Protein AF-A0A388TEY9-F1 (afdb_monomer_lite)

Organism: Termititenax aidoneus (NCBI:txid2218524)

Sequence (42 aa):
MTKQVALEAQTRDGLGKEKAKKLRGQGLIPAEFYGKGTENLH

Radius of gyration: 13.12 Å; chains: 1; bounding box: 24×36×25 Å

InterPro domains:
  IPR011035 Large ribosomal subunit protein bL25/Gln-tRNA synthetase, anti-codon-binding domain superfamily [SSF50715] (5-42)
  IPR020056 Large ribosomal subunit protein bL25/Gln-tRNA synthetase, N-terminal [G3DSA:2.40.240.10] (2-42)
  IPR029751 Large ribosomal subunit protein bL25, L25 domain [PF01386] (7-42)
  IPR029751 Large ribosomal subunit protein bL25, L25 domain [cd00495] (7-42)

Secondary structure (DSSP, 8-state):
-PPP--------S--SHHHHHHHHHTT-----B--TTS--B-

pLDDT: mean 91.64, std 5.77, range [66.19, 97.5]

Structure (mmCIF, N/CA/C/O backbone):
data_AF-A0A388TEY9-F1
#
_entry.id   AF-A0A388TEY9-F1
#
loop_
_atom_site.group_PDB
_atom_site.id
_atom_site.type_symbol
_atom_site.label_atom_id
_atom_site.label_alt_id
_atom_site.label_comp_id
_atom_site.label_asym_id
_atom_site.label_entity_id
_atom_site.label_seq_id
_atom_site.pdbx_PDB_ins_code
_atom_site.Cartn_x
_atom_site.Cartn_y
_atom_site.Cartn_z
_atom_site.occupancy
_atom_site.B_iso_or_equiv
_atom_site.auth_seq_id
_atom_site.auth_comp_id
_atom_site.auth_asym_id
_atom_site.auth_atom_id
_atom_site.pdbx_PDB_model_num
ATOM 1 N N . MET A 1 1 ? -6.748 -28.041 -13.240 1.00 66.19 1 MET A N 1
ATOM 2 C CA . MET A 1 1 ? -7.296 -26.802 -13.831 1.00 66.19 1 MET A CA 1
ATOM 3 C C . MET A 1 1 ? -6.867 -25.632 -12.969 1.00 66.19 1 MET A C 1
ATOM 5 O O . MET A 1 1 ? -7.156 -25.643 -11.779 1.00 66.19 1 MET A O 1
ATOM 9 N N . THR A 1 2 ? -6.148 -24.670 -13.534 1.00 79.50 2 THR A N 1
ATOM 10 C CA . THR A 1 2 ? -5.726 -23.454 -12.830 1.00 79.50 2 THR A CA 1
ATOM 11 C C . THR A 1 2 ? -6.860 -22.435 -12.896 1.00 79.50 2 THR A C 1
ATOM 13 O O . THR A 1 2 ? -7.377 -22.168 -13.978 1.00 79.50 2 THR A O 1
ATOM 16 N N . LYS A 1 3 ? -7.284 -21.897 -11.749 1.00 86.19 3 LYS A N 1
ATOM 17 C CA . LYS A 1 3 ? -8.263 -20.805 -11.699 1.00 86.19 3 LYS A CA 1
ATOM 18 C C . LYS A 1 3 ? -7.516 -19.479 -11.697 1.00 86.19 3 LYS A C 1
ATOM 20 O O . LYS A 1 3 ? -6.613 -19.292 -10.887 1.00 86.19 3 LYS A O 1
ATOM 25 N N . GLN A 1 4 ? -7.899 -18.581 -12.595 1.00 90.50 4 GLN A N 1
ATOM 26 C CA . GLN A 1 4 ? -7.403 -17.212 -12.605 1.00 90.50 4 GLN A CA 1
ATOM 27 C C . GLN A 1 4 ? -8.269 -16.355 -11.678 1.00 90.50 4 GLN A C 1
ATOM 29 O O . GLN A 1 4 ? -9.491 -16.493 -11.663 1.00 90.50 4 GLN A O 1
ATOM 34 N N . VAL A 1 5 ? -7.626 -15.488 -10.900 1.00 92.44 5 VAL A N 1
ATOM 35 C CA . VAL A 1 5 ? -8.271 -14.514 -10.012 1.00 92.44 5 VAL A CA 1
ATOM 36 C C . VAL A 1 5 ? -7.692 -13.130 -10.284 1.00 92.44 5 VAL A C 1
ATOM 38 O O . VAL A 1 5 ? -6.523 -13.013 -10.654 1.00 92.44 5 VAL A O 1
ATOM 41 N N . ALA A 1 6 ? -8.515 -12.098 -10.115 1.00 92.38 6 ALA A N 1
ATOM 42 C CA . ALA A 1 6 ? -8.130 -10.698 -10.242 1.00 92.38 6 ALA A CA 1
ATOM 43 C C . ALA A 1 6 ? -8.446 -9.958 -8.937 1.00 92.38 6 ALA A C 1
ATOM 45 O O . ALA A 1 6 ? -9.399 -10.309 -8.240 1.00 92.38 6 ALA A O 1
ATOM 46 N N . LEU A 1 7 ? -7.633 -8.952 -8.614 1.00 92.25 7 LEU A N 1
ATOM 47 C CA . LEU A 1 7 ? -7.829 -8.057 -7.476 1.00 92.25 7 LEU A CA 1
ATOM 48 C C . LEU A 1 7 ? -7.942 -6.627 -7.995 1.00 92.25 7 LEU A C 1
ATOM 50 O O . LEU A 1 7 ? -7.132 -6.203 -8.819 1.00 92.25 7 LEU A O 1
ATOM 54 N N . GLU A 1 8 ? -8.927 -5.890 -7.495 1.00 94.25 8 GLU A N 1
ATOM 55 C CA . GLU A 1 8 ? -9.046 -4.455 -7.734 1.00 94.25 8 GLU A CA 1
ATOM 56 C C . GLU A 1 8 ? -8.178 -3.695 -6.724 1.00 94.25 8 GLU A C 1
ATOM 58 O O . GLU A 1 8 ? -8.171 -4.014 -5.533 1.00 94.25 8 GLU A O 1
ATOM 63 N N . ALA A 1 9 ? -7.433 -2.698 -7.201 1.00 93.44 9 ALA A N 1
ATOM 64 C CA . ALA A 1 9 ? -6.519 -1.902 -6.389 1.00 93.44 9 ALA A CA 1
ATOM 65 C C . ALA A 1 9 ? -6.660 -0.409 -6.705 1.00 93.44 9 ALA A C 1
ATOM 67 O O . ALA A 1 9 ? -7.039 -0.026 -7.811 1.00 93.44 9 ALA A O 1
ATOM 68 N N . GLN A 1 10 ? -6.339 0.428 -5.719 1.00 92.62 10 GLN A N 1
ATOM 69 C CA . GLN A 1 10 ? -6.329 1.887 -5.821 1.00 92.62 10 GLN A CA 1
ATOM 70 C C . GLN A 1 10 ? -5.020 2.410 -5.230 1.00 92.62 10 GLN A C 1
ATOM 72 O O . GLN A 1 10 ? -4.552 1.872 -4.225 1.00 92.62 10 GLN A O 1
ATOM 77 N N . THR A 1 11 ? -4.450 3.455 -5.832 1.00 92.56 11 THR A N 1
ATOM 78 C CA . THR A 1 11 ? -3.231 4.095 -5.321 1.00 92.56 11 THR A CA 1
ATOM 79 C C . THR A 1 11 ? -3.490 4.802 -3.994 1.00 92.56 11 THR A C 1
ATOM 81 O O . THR A 1 11 ? -4.550 5.394 -3.781 1.00 92.56 11 THR A O 1
ATOM 84 N N . ARG A 1 12 ? -2.510 4.777 -3.097 1.00 92.56 12 ARG A N 1
ATOM 85 C CA . ARG A 1 12 ? -2.580 5.376 -1.765 1.00 92.56 12 ARG A CA 1
ATOM 86 C C . ARG A 1 12 ? -2.056 6.812 -1.772 1.00 92.56 12 ARG A C 1
ATOM 88 O O . ARG A 1 12 ? -0.889 7.046 -2.062 1.00 92.56 12 ARG A O 1
ATOM 95 N N . ASP A 1 13 ? -2.829 7.746 -1.214 1.00 85.38 13 ASP A N 1
ATOM 96 C CA . ASP A 1 13 ? -2.408 9.146 -0.964 1.00 85.38 13 ASP A CA 1
ATOM 97 C C . ASP A 1 13 ? -1.368 9.299 0.178 1.00 85.38 13 ASP A C 1
ATOM 99 O O . ASP A 1 13 ? -1.176 10.365 0.782 1.00 85.38 13 ASP A O 1
ATOM 103 N N . GLY A 1 14 ? -0.698 8.206 0.552 1.00 89.12 14 GLY A N 1
ATOM 104 C CA . GLY A 1 14 ? 0.536 8.237 1.324 1.00 89.12 14 GLY A CA 1
ATOM 105 C C . GLY A 1 14 ? 0.783 7.060 2.264 1.00 89.12 14 GLY A C 1
ATOM 106 O O . GLY A 1 14 ? 0.035 6.081 2.362 1.00 89.12 14 GLY A O 1
ATOM 107 N N . LEU A 1 15 ? 1.898 7.183 2.981 1.00 93.81 15 LEU A N 1
ATOM 108 C CA . LEU A 1 15 ? 2.507 6.111 3.761 1.00 93.81 15 LEU A CA 1
ATOM 109 C C . LEU A 1 15 ? 2.483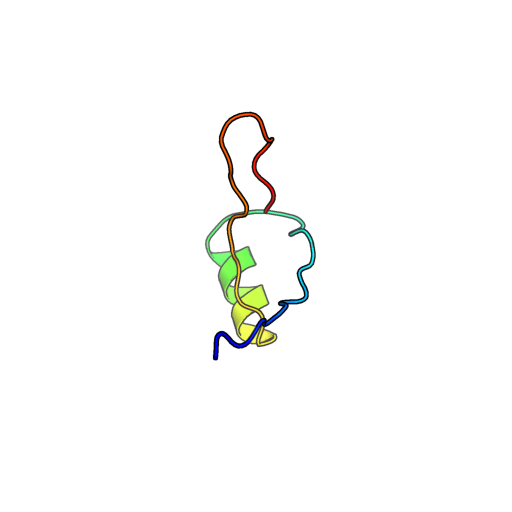 6.400 5.270 1.00 93.81 15 LEU A C 1
ATOM 111 O O . LEU A 1 15 ? 2.183 7.511 5.709 1.00 93.81 15 LEU A O 1
ATOM 115 N N . GLY A 1 16 ? 2.806 5.381 6.068 1.00 95.25 16 GLY A N 1
ATOM 116 C CA . GLY A 1 16 ? 2.959 5.492 7.519 1.00 95.25 16 GLY A CA 1
ATOM 117 C C . GLY A 1 16 ? 1.801 4.918 8.340 1.00 95.25 16 GLY A C 1
ATOM 118 O O . GLY A 1 16 ? 0.733 4.573 7.829 1.00 95.25 16 GLY A O 1
ATOM 119 N N . LYS A 1 17 ? 2.043 4.802 9.652 1.00 96.31 17 LYS A N 1
ATOM 120 C CA . LYS A 1 17 ? 1.190 4.086 10.614 1.00 96.31 17 LYS A CA 1
ATOM 121 C C . LYS A 1 17 ? -0.256 4.582 10.626 1.00 96.31 17 LYS A C 1
ATOM 123 O O . LYS A 1 17 ? -1.171 3.774 10.486 1.00 96.31 17 LYS A O 1
ATOM 128 N N . GLU A 1 18 ? -0.460 5.890 10.768 1.00 96.81 18 GLU A N 1
ATOM 129 C CA . GLU A 1 18 ? -1.802 6.472 10.901 1.00 96.81 18 GLU A CA 1
ATOM 130 C C . GLU A 1 18 ? -2.615 6.345 9.607 1.00 96.81 18 GLU A C 1
ATOM 132 O O . GLU A 1 18 ? -3.781 5.948 9.645 1.00 96.81 18 GLU A O 1
ATOM 137 N N . LYS A 1 19 ? -1.985 6.566 8.444 1.00 95.12 19 LYS A N 1
ATOM 138 C CA . LYS A 1 19 ? -2.631 6.375 7.135 1.00 95.12 19 LYS A CA 1
ATOM 139 C C . LYS A 1 19 ? -3.031 4.911 6.920 1.00 95.12 19 LYS A C 1
ATOM 141 O O . LYS A 1 19 ? -4.174 4.634 6.566 1.00 95.12 19 LYS A O 1
ATOM 146 N N . ALA A 1 20 ? -2.141 3.966 7.228 1.00 96.19 20 ALA A N 1
ATOM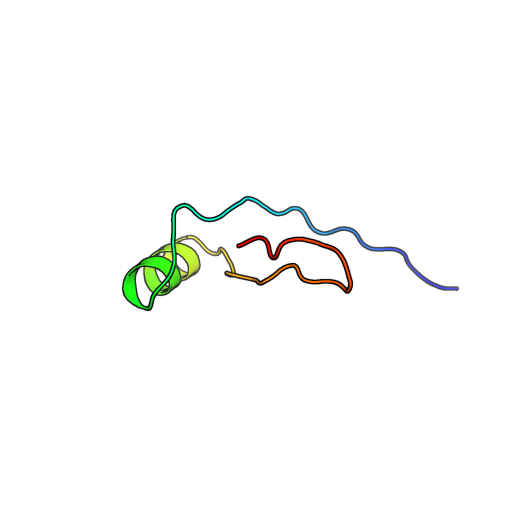 147 C CA . 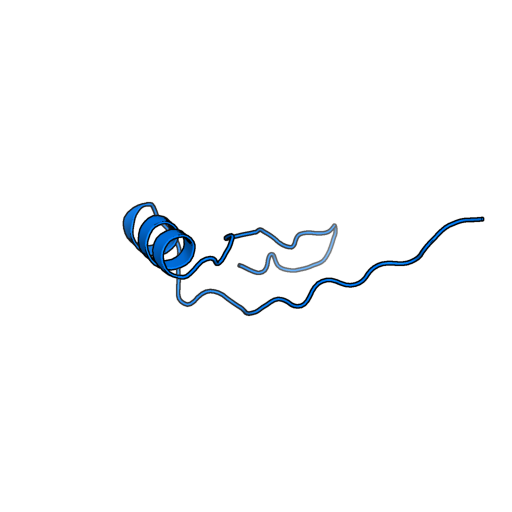ALA A 1 20 ? -2.448 2.538 7.147 1.00 96.19 20 ALA A CA 1
ATOM 148 C C . ALA A 1 20 ? -3.559 2.115 8.126 1.00 96.19 20 ALA A C 1
ATOM 150 O O . ALA A 1 20 ? -4.408 1.295 7.782 1.00 96.19 20 ALA A O 1
ATOM 151 N N . LYS A 1 21 ? -3.588 2.675 9.343 1.00 97.06 21 LYS A N 1
ATOM 152 C CA . LYS A 1 21 ? -4.652 2.418 10.326 1.00 97.06 21 LYS A CA 1
ATOM 153 C C . LYS A 1 21 ? -6.014 2.900 9.821 1.00 97.06 21 LYS A C 1
ATOM 155 O O . LYS A 1 21 ? -6.988 2.167 9.965 1.00 97.06 21 LYS A O 1
ATOM 160 N N . LYS A 1 22 ? -6.076 4.080 9.192 1.00 96.25 22 LYS A N 1
ATOM 161 C CA . LYS A 1 22 ? -7.307 4.610 8.585 1.00 96.25 22 LYS A CA 1
ATOM 162 C C . LYS A 1 22 ? -7.839 3.694 7.478 1.00 96.25 22 LYS A C 1
ATOM 164 O O . LYS A 1 22 ? -9.020 3.370 7.508 1.00 96.25 22 LYS A O 1
ATOM 169 N N . LEU A 1 23 ? -6.972 3.227 6.573 1.00 96.25 23 LEU A N 1
ATOM 170 C CA . LEU A 1 23 ? -7.349 2.288 5.502 1.00 96.25 23 LEU A CA 1
ATOM 171 C C . LEU A 1 23 ? -7.937 0.989 6.066 1.00 96.25 23 LEU A C 1
ATOM 173 O O . LEU A 1 23 ? -9.012 0.567 5.649 1.00 96.25 23 LEU A O 1
ATOM 177 N N . ARG A 1 24 ? -7.299 0.411 7.093 1.00 96.44 24 ARG A N 1
ATOM 178 C CA . ARG A 1 24 ? -7.834 -0.782 7.773 1.00 96.44 24 ARG A CA 1
ATOM 179 C C . ARG A 1 24 ? -9.196 -0.524 8.418 1.00 96.44 24 ARG A C 1
ATOM 181 O O . ARG A 1 24 ? -10.059 -1.390 8.366 1.00 96.44 24 ARG A O 1
ATOM 188 N N . GLY A 1 25 ? -9.410 0.668 8.981 1.00 97.50 25 GLY A N 1
ATOM 189 C CA . GLY A 1 25 ? -10.711 1.083 9.520 1.00 97.50 25 GLY A CA 1
ATOM 190 C C . GLY A 1 25 ? -11.821 1.192 8.465 1.00 97.50 25 GLY A C 1
ATOM 191 O O . GLY A 1 25 ? -12.992 1.133 8.816 1.00 97.50 25 GLY A O 1
ATOM 192 N N . GLN A 1 26 ? -11.461 1.312 7.185 1.00 95.81 26 GLN A N 1
ATOM 193 C CA . GLN A 1 26 ? -12.380 1.327 6.041 1.00 95.81 26 GLN A CA 1
ATOM 194 C C . GLN A 1 26 ? -12.551 -0.062 5.397 1.00 95.81 26 GLN A C 1
ATOM 196 O O . GLN A 1 26 ? -13.202 -0.177 4.365 1.00 95.81 26 GLN A O 1
ATOM 201 N N . GLY A 1 27 ? -11.951 -1.112 5.972 1.00 96.62 27 GLY A N 1
ATOM 202 C CA . GLY A 1 27 ? -11.957 -2.461 5.397 1.00 96.62 27 GLY A CA 1
ATOM 203 C C . GLY A 1 27 ? -10.980 -2.654 4.231 1.00 96.62 27 GLY A C 1
ATOM 204 O O . GLY A 1 27 ? -11.010 -3.695 3.583 1.00 96.62 27 GLY A O 1
ATOM 205 N N . LEU A 1 28 ? -10.099 -1.682 3.971 1.00 95.75 28 LEU A N 1
ATOM 206 C CA . LEU A 1 28 ? -9.083 -1.756 2.923 1.00 95.75 28 LEU A CA 1
ATOM 207 C C . LEU A 1 28 ? -7.758 -2.295 3.474 1.00 95.75 28 LEU A C 1
ATOM 209 O O . LEU A 1 28 ? -7.387 -2.058 4.629 1.00 95.75 28 LEU A O 1
ATOM 213 N N . ILE A 1 29 ? -7.006 -2.987 2.618 1.00 95.12 29 ILE A N 1
ATOM 214 C CA . ILE A 1 29 ? -5.694 -3.550 2.949 1.00 95.12 29 ILE A CA 1
ATOM 215 C C . ILE A 1 29 ? -4.631 -2.778 2.158 1.00 95.12 29 ILE A C 1
ATOM 217 O O . ILE A 1 29 ? -4.651 -2.826 0.930 1.00 95.12 29 ILE A O 1
ATOM 221 N N . PRO A 1 30 ? -3.700 -2.064 2.817 1.00 95.44 30 PRO A N 1
ATOM 222 C CA . PRO A 1 30 ? -2.579 -1.456 2.113 1.00 95.44 30 PRO A CA 1
ATOM 223 C C . PRO A 1 30 ? -1.641 -2.546 1.582 1.00 95.44 30 PRO A C 1
ATOM 225 O O . PRO A 1 30 ? -1.317 -3.491 2.304 1.00 95.44 30 PRO A O 1
ATOM 228 N N . ALA A 1 31 ? -1.186 -2.379 0.346 1.00 94.81 31 ALA A N 1
ATOM 229 C CA . ALA A 1 31 ? -0.284 -3.294 -0.340 1.00 94.81 31 ALA A CA 1
ATOM 230 C C . ALA A 1 31 ? 0.838 -2.515 -1.043 1.00 94.81 31 ALA A C 1
ATOM 232 O O . ALA A 1 31 ? 0.849 -1.284 -1.035 1.00 94.81 31 ALA A O 1
ATOM 233 N N . GLU A 1 32 ? 1.784 -3.262 -1.601 1.00 92.94 32 GLU A N 1
ATOM 234 C CA . GLU A 1 32 ? 2.909 -2.771 -2.391 1.00 92.94 32 GLU A CA 1
ATOM 235 C C . GLU A 1 32 ? 2.903 -3.536 -3.712 1.00 92.94 32 GLU A C 1
ATOM 237 O O . GLU A 1 32 ? 2.911 -4.772 -3.706 1.00 92.94 32 GLU A O 1
ATOM 242 N N . PHE A 1 33 ? 2.891 -2.823 -4.834 1.00 91.31 33 PHE A N 1
ATOM 243 C CA . PHE A 1 33 ? 3.060 -3.426 -6.150 1.00 91.31 33 PHE A CA 1
ATOM 244 C C . PHE A 1 33 ? 4.466 -3.119 -6.655 1.00 91.31 33 PHE A C 1
ATOM 246 O O . PHE A 1 33 ? 4.810 -1.963 -6.888 1.00 91.31 33 PHE A O 1
ATOM 253 N N . TYR A 1 34 ? 5.287 -4.159 -6.793 1.00 92.62 34 TYR A N 1
ATOM 254 C CA . TYR A 1 34 ? 6.686 -4.041 -7.193 1.00 92.62 34 TYR A CA 1
ATOM 255 C C . TYR A 1 34 ? 7.0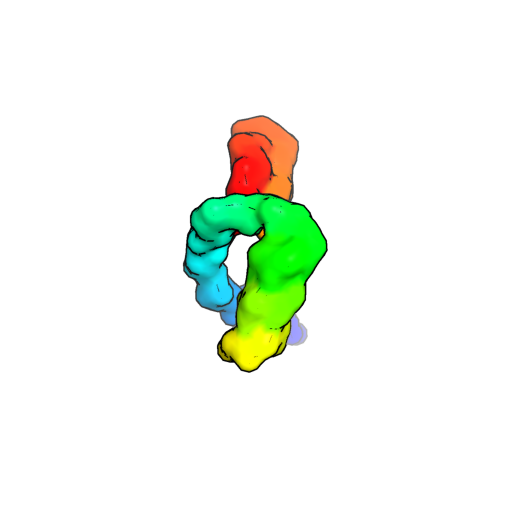61 -5.109 -8.222 1.00 92.62 34 TYR A C 1
ATOM 257 O O . TYR A 1 34 ? 6.441 -6.170 -8.313 1.00 92.62 34 TYR A O 1
ATOM 265 N N . GLY A 1 35 ? 8.117 -4.832 -8.983 1.00 91.88 35 GLY A N 1
ATOM 266 C CA . GLY A 1 35 ? 8.605 -5.694 -10.052 1.00 91.88 35 GLY A CA 1
ATOM 267 C C . GLY A 1 35 ? 9.944 -5.200 -10.591 1.00 91.88 35 GLY A C 1
ATOM 268 O O . GLY A 1 35 ? 10.289 -4.023 -10.492 1.00 91.88 35 GLY A O 1
ATOM 269 N N . LYS A 1 36 ? 10.751 -6.107 -11.151 1.00 91.56 36 LYS A N 1
ATOM 270 C CA . LYS A 1 36 ? 12.033 -5.720 -11.752 1.00 91.56 36 LYS A CA 1
ATOM 271 C C . LYS A 1 36 ? 11.771 -4.802 -12.951 1.00 91.56 36 LYS A C 1
ATOM 273 O O . LYS A 1 36 ? 11.159 -5.233 -13.921 1.00 91.56 36 LYS A O 1
ATOM 278 N N . GLY A 1 37 ? 12.294 -3.576 -12.898 1.00 90.00 37 GLY A N 1
ATOM 279 C CA . GLY A 1 37 ? 12.154 -2.591 -13.976 1.00 90.00 37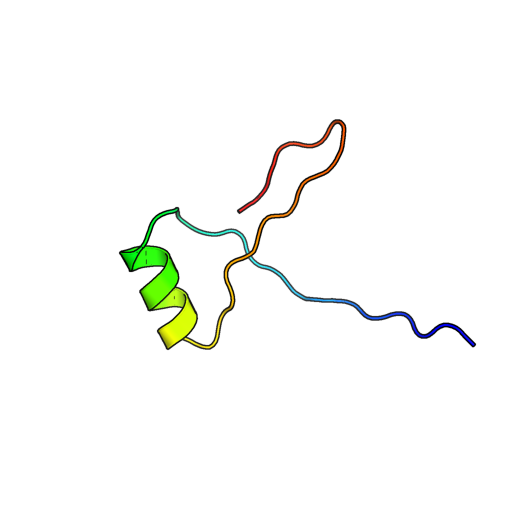 GLY A CA 1
ATOM 280 C C . GLY A 1 37 ? 10.856 -1.781 -13.943 1.00 90.00 37 GLY A C 1
ATOM 281 O O . GLY A 1 37 ? 10.586 -1.065 -14.901 1.00 90.00 37 GLY A O 1
ATOM 282 N N . THR A 1 38 ? 10.070 -1.871 -12.868 1.00 86.62 38 THR A N 1
ATOM 283 C CA . THR A 1 38 ? 8.869 -1.051 -12.662 1.00 86.62 38 THR A CA 1
ATOM 284 C C . THR A 1 38 ? 9.038 -0.160 -11.440 1.00 86.62 38 THR A C 1
ATOM 286 O O . THR A 1 38 ? 9.670 -0.561 -10.463 1.00 86.62 38 THR A O 1
ATOM 289 N N . GLU A 1 39 ? 8.455 1.034 -11.479 1.00 86.75 39 GLU A N 1
ATOM 290 C CA . GLU A 1 39 ? 8.330 1.874 -10.290 1.00 86.75 39 GLU A CA 1
ATOM 291 C C . GLU A 1 39 ? 7.375 1.216 -9.285 1.00 86.75 39 GLU A C 1
ATOM 293 O O . GLU A 1 39 ? 6.378 0.602 -9.675 1.0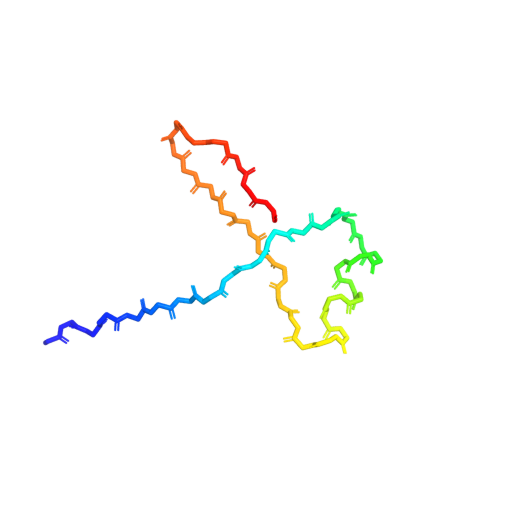0 86.75 39 GLU A O 1
ATOM 298 N N . ASN A 1 40 ? 7.703 1.304 -7.995 1.00 86.06 40 ASN A N 1
ATOM 299 C CA . ASN A 1 40 ? 6.849 0.753 -6.951 1.00 86.06 40 ASN A CA 1
ATOM 300 C C . ASN A 1 40 ? 5.599 1.618 -6.806 1.00 86.06 40 ASN A C 1
ATOM 302 O O . ASN A 1 40 ? 5.700 2.836 -6.661 1.00 86.06 40 ASN A O 1
ATOM 306 N N . LEU A 1 41 ? 4.433 0.976 -6.796 1.00 85.94 41 LEU A N 1
ATOM 307 C CA . LEU A 1 41 ? 3.166 1.644 -6.537 1.00 85.94 41 LEU A CA 1
ATOM 308 C C . LEU A 1 41 ? 2.658 1.284 -5.146 1.00 85.94 41 LEU A C 1
ATOM 310 O O . LEU A 1 41 ? 2.691 0.121 -4.727 1.00 85.94 41 LEU A O 1
ATOM 314 N N . HIS A 1 42 ? 2.165 2.314 -4.471 1.00 83.19 42 HIS A N 1
ATOM 315 C CA . HIS A 1 42 ? 1.520 2.243 -3.170 1.00 83.19 42 HIS A CA 1
ATOM 316 C C . HIS A 1 42 ? 0.029 2.467 -3.341 1.00 83.19 42 HIS A C 1
ATOM 318 O O . HIS A 1 42 ? -0.342 3.406 -4.078 1.00 83.19 42 HIS A O 1
#

Foldseek 3Di:
DDDDDDDDDDFQPDDDDVSQVVCVVVVHHDDWDDDVPDDITD